Protein AF-A0A2K9LL83-F1 (afdb_monomer)

Mean predicted aligned error: 10.22 Å

Solvent-accessible surface area (backbone atoms only — not comparable to full-atom values): 5449 Å² total; per-residue (Å²): 112,72,69,59,53,52,51,51,52,53,52,51,52,51,53,50,52,54,52,51,53,50,52,51,53,52,48,53,52,50,50,51,52,53,55,46,51,50,57,50,52,51,51,53,53,54,49,51,53,50,36,70,69,63,77,39,71,64,57,42,50,55,51,51,52,50,63,70,64,45,66,80,56,68,100,72,42,55,61,65,60,44,52,49,53,50,49,55,49,27,69,77,67,74,52,132

Foldseek 3Di:
DVVVVVVVVVVVVVVVVVVVVVVVVVVVVVVVVVVLVVVLVVVLVVLVVVVVVVPDPVSVVLSVVLVVPQPPPDPPRDSVSNVVSVVVSCVVPVPD

Secondary structure (DSSP, 8-state):
-HHHHHHHHHHHHHHHHHHHHHHHHHHHHHHHHHHHHHHHHHHHHHHHHHHHHHT-HHHHHHHHHHHHHS---GGG--HHHHHHHHHHHHHHHT--

Structure (mmCIF, N/CA/C/O backbone):
data_AF-A0A2K9LL83-F1
#
_entry.id   AF-A0A2K9LL83-F1
#
loop_
_atom_site.group_PDB
_atom_site.id
_atom_site.type_symbol
_atom_site.label_atom_id
_atom_site.label_alt_id
_atom_site.label_comp_id
_atom_site.label_asym_id
_atom_site.label_entity_id
_atom_site.label_seq_id
_atom_site.pdbx_PDB_ins_code
_atom_site.Cartn_x
_atom_site.Cartn_y
_atom_site.Cartn_z
_atom_site.occupancy
_atom_site.B_iso_or_equiv
_atom_site.auth_seq_id
_atom_site.auth_comp_id
_atom_site.auth_asym_id
_atom_site.auth_atom_id
_atom_site.pdbx_PDB_model_num
ATOM 1 N N . MET A 1 1 ? 24.344 -4.865 -51.617 1.00 60.38 1 MET A N 1
ATOM 2 C CA . MET A 1 1 ? 22.942 -5.025 -51.162 1.00 60.38 1 MET A CA 1
ATOM 3 C C . MET A 1 1 ? 22.809 -5.918 -49.924 1.00 60.38 1 MET A C 1
ATOM 5 O O . MET A 1 1 ? 22.315 -5.431 -48.918 1.00 60.38 1 MET A O 1
ATOM 9 N N . LEU A 1 2 ? 23.333 -7.153 -49.913 1.00 68.56 2 LEU A N 1
ATOM 10 C CA . LEU A 1 2 ? 23.194 -8.080 -48.769 1.00 68.56 2 LEU A CA 1
ATOM 11 C C . LEU A 1 2 ? 23.775 -7.567 -47.427 1.00 68.56 2 LEU A C 1
ATOM 13 O O . LEU A 1 2 ? 23.201 -7.819 -46.375 1.00 68.56 2 LEU A O 1
ATOM 17 N N . LYS A 1 3 ? 24.892 -6.821 -47.443 1.00 70.31 3 LYS A N 1
ATOM 18 C CA . LYS A 1 3 ? 25.499 -6.241 -46.223 1.00 70.31 3 LYS A CA 1
ATOM 19 C C . LYS A 1 3 ? 24.638 -5.135 -45.592 1.00 70.31 3 LYS A C 1
ATOM 21 O O . LYS A 1 3 ? 24.521 -5.085 -44.377 1.00 70.31 3 LYS A O 1
ATOM 26 N N . ILE A 1 4 ? 24.000 -4.302 -46.417 1.00 72.56 4 ILE A N 1
ATOM 27 C CA . ILE A 1 4 ? 23.124 -3.208 -45.964 1.00 72.56 4 ILE A CA 1
ATOM 28 C C . ILE A 1 4 ? 21.835 -3.784 -45.365 1.00 72.56 4 ILE A C 1
ATOM 30 O O . ILE A 1 4 ? 21.413 -3.354 -44.299 1.00 72.56 4 ILE A O 1
ATOM 34 N N . ALA A 1 5 ? 21.272 -4.825 -45.988 1.00 72.12 5 ALA A N 1
ATOM 35 C CA . ALA A 1 5 ? 20.107 -5.534 -45.458 1.00 72.12 5 ALA A CA 1
ATOM 36 C C . ALA A 1 5 ? 20.383 -6.181 -44.087 1.00 72.12 5 ALA A C 1
ATOM 38 O O . ALA A 1 5 ? 19.555 -6.088 -43.189 1.00 72.12 5 ALA A O 1
ATOM 39 N N . LYS A 1 6 ? 21.567 -6.779 -43.885 1.00 75.00 6 LYS A N 1
ATOM 40 C CA . LYS A 1 6 ? 21.962 -7.354 -42.585 1.00 75.00 6 LYS A CA 1
ATOM 41 C C . LYS A 1 6 ? 22.101 -6.292 -41.488 1.00 75.00 6 LYS A C 1
ATOM 43 O O . LYS A 1 6 ? 21.616 -6.506 -40.386 1.00 75.00 6 LYS A O 1
ATOM 48 N N . ILE A 1 7 ? 22.704 -5.143 -41.802 1.00 77.50 7 ILE A N 1
ATOM 49 C CA . ILE A 1 7 ? 22.831 -4.017 -40.861 1.00 77.50 7 ILE A CA 1
ATOM 50 C C . ILE A 1 7 ? 21.450 -3.453 -40.505 1.00 77.50 7 ILE A C 1
ATOM 52 O O . ILE A 1 7 ? 21.163 -3.236 -39.331 1.00 77.50 7 ILE A O 1
ATOM 56 N N . ALA A 1 8 ? 20.571 -3.281 -41.496 1.00 74.31 8 ALA A N 1
ATOM 57 C CA . ALA A 1 8 ? 19.206 -2.814 -41.271 1.00 74.31 8 ALA A CA 1
ATOM 58 C C . ALA A 1 8 ? 18.412 -3.767 -40.359 1.00 74.31 8 ALA A C 1
ATOM 60 O O . ALA A 1 8 ? 17.773 -3.312 -39.416 1.00 74.31 8 ALA A O 1
ATOM 61 N N . VAL A 1 9 ? 18.507 -5.085 -40.573 1.00 80.62 9 VAL A N 1
ATOM 62 C CA . VAL A 1 9 ? 17.852 -6.092 -39.717 1.00 80.62 9 VAL A CA 1
ATOM 63 C C . VAL A 1 9 ? 18.403 -6.073 -38.288 1.00 80.62 9 VAL A C 1
ATOM 65 O O . VAL A 1 9 ? 17.622 -6.154 -37.343 1.00 80.62 9 VAL A O 1
ATOM 68 N N . SER A 1 10 ? 19.717 -5.909 -38.099 1.00 80.12 10 SER A N 1
ATOM 69 C CA . SER A 1 10 ? 20.303 -5.780 -36.756 1.00 80.12 10 SER A CA 1
ATOM 70 C C . SER A 1 10 ? 19.818 -4.529 -36.020 1.00 80.12 10 SER A C 1
ATOM 72 O O . SER A 1 10 ? 19.498 -4.610 -34.837 1.00 80.12 10 SER A O 1
ATOM 74 N N . ILE A 1 11 ? 19.709 -3.389 -36.708 1.00 83.00 11 ILE A N 1
ATOM 75 C CA . ILE A 1 11 ? 19.203 -2.143 -36.112 1.00 83.00 11 ILE A CA 1
ATOM 76 C C . ILE A 1 11 ? 17.719 -2.279 -35.756 1.00 83.00 11 ILE A C 1
ATOM 78 O O . ILE A 1 11 ? 17.324 -1.922 -34.648 1.00 83.00 11 ILE A O 1
ATOM 82 N N . ILE A 1 12 ? 16.907 -2.850 -36.651 1.00 87.19 12 ILE A N 1
ATOM 83 C CA . ILE A 1 12 ? 15.487 -3.122 -36.385 1.00 87.19 12 ILE A CA 1
ATOM 84 C C . ILE A 1 12 ? 15.342 -4.041 -35.168 1.00 87.19 12 ILE A C 1
ATOM 86 O O . ILE A 1 12 ? 14.527 -3.761 -34.294 1.00 87.19 12 ILE A O 1
ATOM 90 N N . GLY A 1 13 ? 16.166 -5.088 -35.066 1.00 85.50 13 GLY A N 1
ATOM 91 C CA . GLY A 1 13 ? 16.175 -5.980 -33.907 1.00 85.50 13 GLY A CA 1
ATOM 92 C C . GLY A 1 13 ? 16.422 -5.237 -32.592 1.00 85.50 13 GLY A C 1
ATOM 93 O O . GLY A 1 13 ? 15.688 -5.441 -31.630 1.00 85.50 13 GLY A O 1
ATOM 94 N N . ILE A 1 14 ? 17.395 -4.321 -32.562 1.00 87.19 14 ILE A N 1
ATOM 95 C CA . ILE A 1 14 ? 17.696 -3.509 -31.371 1.00 87.19 14 ILE A CA 1
ATOM 96 C C . ILE A 1 14 ? 16.519 -2.591 -31.016 1.00 87.19 14 ILE A C 1
ATOM 98 O O . ILE A 1 14 ? 16.121 -2.534 -29.854 1.00 87.19 14 ILE A O 1
ATOM 102 N N . VAL A 1 15 ? 15.929 -1.907 -32.000 1.00 88.25 15 VAL A N 1
ATOM 103 C CA . VAL A 1 15 ? 14.781 -1.011 -31.775 1.00 88.25 15 VAL A CA 1
ATOM 104 C C . VAL A 1 15 ? 13.573 -1.781 -31.242 1.00 88.25 15 VAL A C 1
ATOM 106 O O . VAL A 1 15 ? 12.915 -1.319 -30.312 1.00 88.25 15 VAL A O 1
ATOM 109 N N . VAL A 1 16 ? 13.310 -2.977 -31.775 1.00 90.94 16 VAL A N 1
ATOM 110 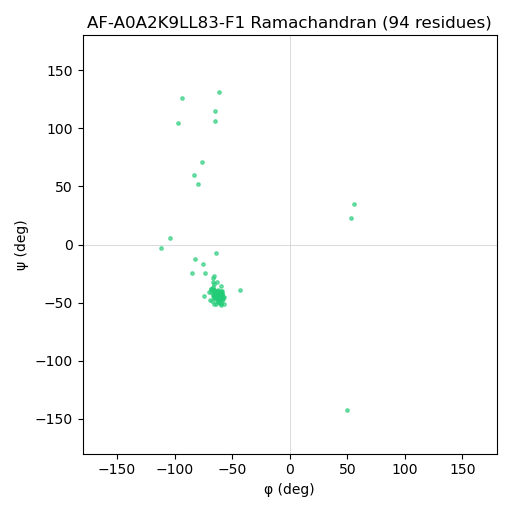C CA . VAL A 1 16 ? 12.231 -3.847 -31.290 1.00 90.94 16 VAL A CA 1
ATOM 111 C C . VAL A 1 16 ? 12.498 -4.289 -29.853 1.00 90.94 16 VAL A C 1
ATOM 113 O O . VAL A 1 16 ? 11.603 -4.183 -29.020 1.00 90.94 16 VAL A O 1
ATOM 116 N N . ILE A 1 17 ? 13.718 -4.725 -29.527 1.00 91.94 17 ILE A N 1
ATOM 117 C CA . ILE A 1 17 ? 14.069 -5.147 -28.162 1.00 91.94 17 ILE A CA 1
ATOM 118 C C . ILE A 1 17 ? 13.886 -3.993 -27.170 1.00 91.94 17 ILE A C 1
ATOM 120 O O . ILE A 1 17 ? 13.263 -4.188 -26.125 1.00 91.94 17 ILE A O 1
ATOM 124 N N . LEU A 1 18 ? 14.373 -2.792 -27.496 1.00 90.12 18 LEU A N 1
ATOM 125 C CA . LEU A 1 18 ? 14.228 -1.606 -26.645 1.00 90.12 18 LEU A CA 1
ATOM 126 C C . LEU A 1 18 ? 12.761 -1.188 -26.485 1.00 90.12 18 LEU A C 1
ATOM 128 O O . LEU A 1 18 ? 12.319 -0.907 -25.374 1.00 90.12 18 LEU A O 1
ATOM 132 N N . GLY A 1 19 ? 11.986 -1.199 -27.572 1.00 89.12 19 GLY A N 1
ATOM 133 C CA . GLY A 1 19 ? 10.560 -0.874 -27.530 1.00 89.12 19 GLY A CA 1
ATOM 134 C C . GLY A 1 19 ? 9.757 -1.861 -26.681 1.00 89.12 19 GLY A C 1
ATOM 135 O O . GLY A 1 19 ? 8.948 -1.448 -25.851 1.00 89.12 19 GLY A O 1
ATOM 136 N N . VAL A 1 20 ? 10.018 -3.163 -26.832 1.00 89.19 20 VAL A N 1
ATOM 137 C CA . VAL A 1 20 ? 9.353 -4.213 -26.045 1.00 89.19 20 VAL A CA 1
ATOM 138 C C . VAL A 1 20 ? 9.737 -4.119 -24.570 1.00 89.19 20 VAL A C 1
ATOM 140 O O . VAL A 1 20 ? 8.860 -4.179 -23.712 1.00 89.19 20 VAL A O 1
ATOM 143 N N . SER A 1 21 ? 11.019 -3.934 -24.253 1.00 87.62 21 SER A N 1
ATOM 144 C CA . SER A 1 21 ? 11.469 -3.829 -22.858 1.00 87.62 21 SER A CA 1
ATOM 145 C C . SER A 1 21 ? 10.933 -2.574 -22.159 1.00 87.62 21 SER A C 1
ATOM 147 O O . SER A 1 21 ? 10.486 -2.675 -21.016 1.00 87.62 21 SER A O 1
ATOM 149 N N . TYR A 1 22 ? 10.863 -1.430 -22.849 1.00 90.94 22 TYR A N 1
ATOM 150 C CA . TYR A 1 22 ? 10.188 -0.235 -22.332 1.00 90.94 22 TYR A CA 1
ATOM 151 C C . TYR A 1 22 ? 8.690 -0.476 -22.090 1.00 90.94 22 TYR A C 1
ATOM 153 O O . TYR A 1 22 ? 8.184 -0.178 -21.008 1.00 90.94 22 TYR A O 1
ATOM 161 N N . GLY A 1 23 ? 7.986 -1.060 -23.067 1.00 86.12 23 GLY A N 1
ATOM 162 C CA . GLY A 1 23 ? 6.553 -1.346 -22.957 1.00 86.12 23 GLY A CA 1
ATOM 163 C C . GLY A 1 23 ? 6.221 -2.302 -21.809 1.00 86.12 23 GLY A C 1
ATOM 164 O O . GLY A 1 23 ? 5.294 -2.045 -21.043 1.00 86.12 23 GLY A O 1
ATOM 165 N N . LEU A 1 24 ? 7.017 -3.362 -21.637 1.00 84.31 24 LEU A N 1
ATOM 166 C CA . LEU A 1 24 ? 6.882 -4.281 -20.506 1.00 84.31 24 LEU A CA 1
ATOM 167 C C . LEU A 1 24 ? 7.141 -3.572 -19.173 1.00 84.31 24 LEU A C 1
ATOM 169 O O . LEU A 1 24 ? 6.348 -3.729 -18.250 1.00 84.31 24 LEU A O 1
ATOM 173 N N . GLY A 1 25 ? 8.199 -2.763 -19.069 1.00 80.31 25 GLY A N 1
ATOM 174 C CA . GLY A 1 25 ? 8.493 -2.004 -17.849 1.00 80.31 25 GLY A CA 1
ATOM 175 C C . GLY A 1 25 ? 7.367 -1.039 -17.461 1.00 80.31 25 GLY A C 1
ATOM 176 O O . GLY A 1 25 ? 6.964 -0.984 -16.295 1.00 80.31 25 GLY A O 1
ATOM 177 N N . ALA A 1 26 ? 6.807 -0.327 -18.443 1.00 79.31 26 ALA A N 1
ATOM 178 C CA . ALA A 1 26 ? 5.666 0.562 -18.237 1.00 79.31 26 ALA A CA 1
ATOM 179 C C . ALA A 1 26 ? 4.414 -0.211 -17.790 1.00 79.31 26 ALA A C 1
ATOM 181 O O . ALA A 1 26 ? 3.752 0.193 -16.834 1.00 79.31 26 ALA A O 1
ATOM 182 N N . TRP A 1 27 ? 4.124 -1.353 -18.425 1.00 76.69 27 TRP A N 1
ATOM 183 C CA . TRP A 1 27 ? 2.995 -2.203 -18.048 1.00 76.69 27 TRP A CA 1
ATOM 184 C C . TRP A 1 27 ? 3.149 -2.787 -16.642 1.00 76.69 27 TRP A C 1
ATOM 186 O O . TRP A 1 27 ? 2.205 -2.713 -15.865 1.00 76.69 27 TRP A O 1
ATOM 196 N N . PHE A 1 28 ? 4.326 -3.303 -16.276 1.00 74.25 28 PHE A N 1
ATOM 197 C CA . PHE A 1 28 ? 4.580 -3.818 -14.925 1.00 74.25 28 PHE A CA 1
ATOM 198 C C . PHE A 1 28 ? 4.416 -2.736 -13.860 1.00 74.25 28 PHE A C 1
ATOM 200 O O . PHE A 1 28 ? 3.823 -2.990 -12.814 1.00 74.25 28 PHE A O 1
ATOM 207 N N . THR A 1 29 ? 4.904 -1.526 -14.133 1.00 75.19 29 THR A N 1
ATOM 208 C CA . THR A 1 29 ? 4.740 -0.383 -13.227 1.00 75.19 29 THR A CA 1
ATOM 209 C C . THR A 1 29 ? 3.266 -0.034 -13.052 1.00 75.19 29 THR A C 1
ATOM 211 O O . THR A 1 29 ? 2.786 0.065 -11.924 1.00 75.19 29 THR A O 1
ATOM 214 N N . TRP A 1 30 ? 2.528 0.086 -14.159 1.00 72.81 30 TRP A N 1
ATOM 215 C CA . TRP A 1 30 ? 1.096 0.372 -14.128 1.00 72.81 30 TRP A CA 1
ATOM 216 C C . TRP A 1 30 ? 0.303 -0.735 -13.423 1.00 72.81 30 TRP A C 1
ATOM 218 O O . TRP A 1 30 ? -0.498 -0.446 -12.539 1.00 72.81 30 TRP A O 1
ATOM 228 N N . PHE A 1 31 ? 0.559 -2.001 -13.755 1.00 69.94 31 PHE A N 1
ATOM 229 C CA . PHE A 1 31 ? -0.111 -3.155 -13.161 1.00 69.94 31 PHE A CA 1
ATOM 230 C C . PHE A 1 31 ? 0.147 -3.244 -11.654 1.00 69.94 31 PHE A C 1
ATOM 232 O O . PHE A 1 31 ? -0.798 -3.414 -10.886 1.00 69.94 31 PHE A O 1
ATOM 239 N N . ASN A 1 32 ? 1.397 -3.068 -11.211 1.00 69.00 32 ASN A N 1
ATOM 240 C CA . ASN A 1 32 ? 1.741 -3.072 -9.788 1.00 69.00 32 ASN A CA 1
ATOM 241 C C . ASN A 1 32 ? 1.091 -1.912 -9.032 1.00 69.00 32 ASN A C 1
ATOM 243 O O . ASN A 1 32 ? 0.583 -2.123 -7.930 1.00 69.00 32 ASN A O 1
ATOM 247 N N . ALA A 1 33 ? 1.061 -0.713 -9.621 1.00 67.75 33 ALA A N 1
ATOM 248 C CA . ALA A 1 33 ? 0.350 0.418 -9.038 1.00 67.75 33 ALA A CA 1
ATOM 249 C C . ALA A 1 33 ? -1.148 0.101 -8.903 1.00 67.75 33 ALA A C 1
ATOM 251 O O . ALA A 1 33 ? -1.705 0.200 -7.810 1.00 67.75 33 ALA A O 1
ATOM 252 N N . ASN A 1 34 ? -1.782 -0.377 -9.978 1.00 66.94 34 ASN A N 1
ATOM 253 C CA . ASN A 1 34 ? -3.218 -0.650 -10.010 1.00 66.94 34 ASN A CA 1
ATOM 254 C C . ASN A 1 34 ? -3.622 -1.773 -9.035 1.00 66.94 34 ASN A C 1
ATOM 256 O O . ASN A 1 34 ? -4.581 -1.625 -8.280 1.00 66.94 34 ASN A O 1
ATOM 260 N N . MET A 1 35 ? -2.850 -2.864 -8.981 1.00 67.81 35 MET A N 1
ATOM 261 C CA . MET A 1 35 ? -3.045 -3.958 -8.018 1.00 67.81 35 MET A CA 1
ATOM 262 C C . MET A 1 35 ? -2.869 -3.489 -6.573 1.00 67.81 35 MET A C 1
ATOM 264 O O . MET A 1 35 ? -3.614 -3.903 -5.684 1.00 67.81 35 MET A O 1
ATOM 268 N N . CYS A 1 36 ? -1.890 -2.618 -6.323 1.00 71.06 36 CYS A N 1
ATOM 269 C CA . CYS A 1 36 ? -1.638 -2.127 -4.981 1.00 71.06 36 CYS A CA 1
ATOM 270 C C . CYS A 1 36 ? -2.790 -1.271 -4.458 1.00 71.06 36 CYS A C 1
ATOM 272 O O . CYS A 1 36 ? -3.324 -1.570 -3.389 1.00 71.06 36 CYS A O 1
ATOM 274 N N . TYR A 1 37 ? -3.226 -0.271 -5.227 1.00 72.06 37 TYR A N 1
ATOM 275 C CA . TYR A 1 37 ? -4.350 0.566 -4.814 1.00 72.06 37 TYR A CA 1
ATOM 276 C C . TYR A 1 37 ? -5.664 -0.209 -4.767 1.00 72.06 37 TYR A C 1
ATOM 278 O O . TYR A 1 37 ? -6.460 0.049 -3.873 1.00 72.06 37 TYR A O 1
ATOM 286 N N . SER A 1 38 ? -5.866 -1.206 -5.637 1.00 75.06 38 SER A N 1
ATOM 287 C CA . SER A 1 38 ? -7.049 -2.070 -5.562 1.00 75.06 38 SER A CA 1
ATOM 288 C C . SER A 1 38 ? -7.151 -2.775 -4.208 1.00 75.06 38 SER A C 1
ATOM 290 O O . SER A 1 38 ? -8.209 -2.737 -3.596 1.00 75.06 38 SER A O 1
ATOM 292 N N . SER A 1 39 ? -6.055 -3.362 -3.707 1.00 74.69 39 SER A N 1
ATOM 293 C CA . SER A 1 39 ? -6.055 -4.041 -2.398 1.00 74.69 39 SER A CA 1
ATOM 294 C C . SER A 1 39 ? -6.292 -3.089 -1.221 1.00 74.69 39 SER A C 1
ATOM 296 O O . SER A 1 39 ? -6.926 -3.451 -0.234 1.00 74.69 39 SER A O 1
ATOM 298 N N . VAL A 1 40 ? -5.799 -1.855 -1.337 1.00 81.06 40 VAL A N 1
ATOM 299 C CA . VAL A 1 40 ? -5.990 -0.807 -0.331 1.00 81.06 40 VAL A CA 1
ATOM 300 C C . VAL A 1 40 ? -7.444 -0.346 -0.299 1.00 81.06 40 VAL A C 1
ATOM 302 O O . VAL A 1 40 ? -8.027 -0.245 0.776 1.00 81.06 40 VAL A O 1
ATOM 305 N N . ILE A 1 41 ? -8.023 -0.071 -1.468 1.00 82.19 41 ILE A N 1
ATOM 306 C CA . ILE A 1 41 ? -9.410 0.384 -1.604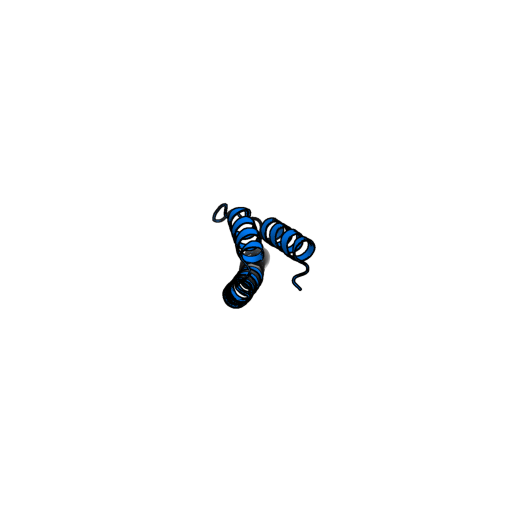 1.00 82.19 41 ILE A CA 1
ATOM 307 C C . ILE A 1 41 ? -10.372 -0.681 -1.075 1.00 82.19 41 ILE A C 1
ATOM 309 O O . ILE A 1 41 ? -11.304 -0.336 -0.355 1.00 82.19 41 ILE A O 1
ATOM 313 N N . ASP A 1 42 ? -10.117 -1.952 -1.390 1.00 85.38 42 ASP A N 1
ATOM 314 C CA . ASP A 1 42 ? -10.915 -3.087 -0.919 1.00 85.38 42 ASP A CA 1
ATOM 315 C C . ASP A 1 42 ? -10.924 -3.160 0.616 1.00 85.38 42 ASP A C 1
ATOM 317 O O . ASP A 1 42 ? -11.982 -3.088 1.240 1.00 85.38 42 ASP A O 1
ATOM 321 N N . PHE A 1 43 ? -9.738 -3.132 1.240 1.00 86.00 43 PHE A N 1
ATOM 322 C CA . PHE A 1 43 ? -9.618 -3.107 2.700 1.00 86.00 43 PHE A CA 1
ATOM 323 C C . PHE A 1 43 ? -10.316 -1.895 3.333 1.00 86.00 43 PHE A C 1
ATOM 325 O O . PHE A 1 43 ? -11.060 -2.043 4.298 1.00 86.00 43 PHE A O 1
ATOM 332 N N . VAL A 1 44 ? -10.084 -0.690 2.803 1.00 88.25 44 VAL A N 1
ATOM 333 C CA . VAL A 1 44 ? -1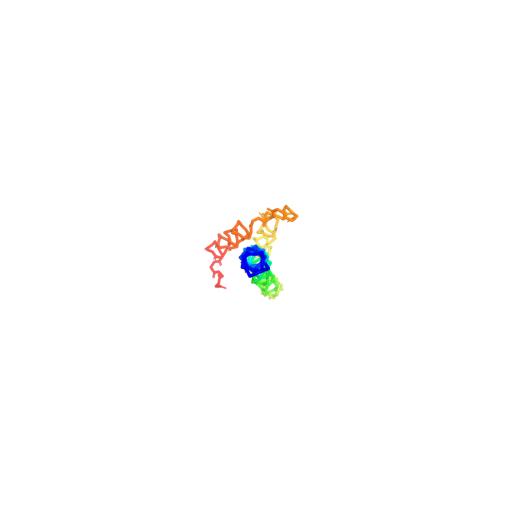0.689 0.542 3.335 1.00 88.25 44 VAL A CA 1
ATOM 334 C C . VAL A 1 44 ? -12.214 0.494 3.232 1.00 88.25 44 VAL A C 1
ATOM 336 O O . VAL A 1 44 ? -12.897 0.935 4.156 1.00 88.25 44 VAL A O 1
ATOM 339 N N . SER A 1 45 ? -12.747 -0.044 2.134 1.00 87.88 45 SER A N 1
ATOM 340 C CA . SER A 1 45 ? -14.186 -0.211 1.930 1.00 87.88 45 SER A CA 1
ATOM 341 C C . SER A 1 45 ? -14.791 -1.180 2.949 1.00 87.88 45 SER A C 1
ATOM 343 O O . SER A 1 45 ? -15.759 -0.832 3.630 1.00 87.88 45 SER A O 1
ATOM 345 N N . ASP A 1 46 ? -14.205 -2.367 3.096 1.00 90.50 46 ASP A N 1
ATOM 346 C CA . ASP A 1 46 ? -14.691 -3.384 4.032 1.00 90.50 46 ASP A CA 1
ATOM 347 C C . ASP A 1 46 ? -14.602 -2.915 5.484 1.00 90.50 46 ASP A C 1
ATOM 349 O O . ASP A 1 46 ? -15.553 -3.065 6.261 1.00 90.50 46 ASP A O 1
ATOM 353 N N . GLU A 1 47 ? -13.494 -2.271 5.843 1.00 90.00 47 GLU A N 1
ATOM 354 C CA . GLU A 1 47 ? -13.274 -1.767 7.191 1.00 90.00 47 GLU A CA 1
ATOM 355 C C . GLU A 1 47 ? -14.214 -0.604 7.526 1.00 90.00 47 GLU A C 1
ATOM 357 O O . GLU A 1 47 ? -14.778 -0.562 8.622 1.00 90.00 47 GLU A O 1
ATOM 362 N N . ALA A 1 48 ? -14.488 0.287 6.567 1.00 89.69 48 ALA A N 1
ATOM 363 C CA . ALA A 1 48 ? -15.495 1.332 6.736 1.00 89.69 48 ALA A CA 1
ATOM 364 C C . ALA A 1 48 ? -16.880 0.738 7.033 1.00 89.69 48 ALA A C 1
ATOM 366 O O . ALA A 1 48 ? -17.586 1.222 7.922 1.00 89.69 48 ALA A O 1
ATOM 367 N N . VAL A 1 49 ? -17.264 -0.338 6.338 1.00 91.00 49 VAL A N 1
ATOM 368 C CA . VAL A 1 49 ? -18.528 -1.046 6.593 1.00 91.00 49 VAL A CA 1
ATOM 369 C C . VAL A 1 49 ? -18.516 -1.722 7.966 1.00 91.00 49 VAL A C 1
ATOM 371 O O . VAL A 1 49 ? -19.521 -1.655 8.681 1.00 91.00 49 VAL A O 1
ATOM 374 N N . ARG A 1 50 ? -17.406 -2.359 8.356 1.00 91.69 50 ARG A N 1
ATOM 375 C CA . ARG A 1 50 ? -17.253 -3.013 9.666 1.00 91.69 50 ARG A CA 1
ATOM 376 C C . ARG A 1 50 ? -17.418 -2.011 10.807 1.00 91.69 50 ARG A C 1
ATOM 3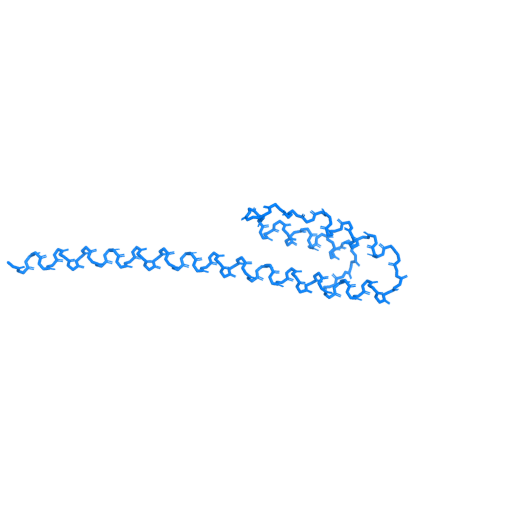78 O O . ARG A 1 50 ? -18.216 -2.245 11.713 1.00 91.69 50 ARG A O 1
ATOM 385 N N . VAL A 1 51 ? -16.706 -0.890 10.729 1.00 90.50 51 VAL A N 1
ATOM 386 C CA . VAL A 1 51 ? -16.722 0.197 11.716 1.00 90.50 51 VAL A CA 1
ATOM 387 C C . VAL A 1 51 ? -18.089 0.882 11.774 1.00 90.50 51 VAL A C 1
ATOM 389 O O . VAL A 1 51 ? -18.609 1.134 12.857 1.00 90.50 51 VAL A O 1
ATOM 392 N N . ALA A 1 52 ? -18.725 1.128 10.625 1.00 88.00 52 ALA A N 1
ATOM 393 C CA . ALA A 1 52 ? -20.070 1.703 10.590 1.00 88.00 52 ALA A CA 1
ATOM 394 C C . ALA A 1 52 ? -21.116 0.786 11.251 1.00 88.00 52 ALA A C 1
ATOM 396 O O . ALA A 1 52 ? -22.081 1.271 11.840 1.00 88.00 52 ALA A O 1
ATOM 397 N N . LYS A 1 53 ? -20.928 -0.538 11.173 1.00 90.19 53 LYS A N 1
ATOM 398 C CA . LYS A 1 53 ? -21.825 -1.532 11.782 1.00 90.19 53 LYS A CA 1
ATOM 399 C C . LYS A 1 53 ? -21.526 -1.819 13.253 1.00 90.19 53 LYS A C 1
ATOM 401 O O . LYS A 1 53 ? -22.429 -2.270 13.953 1.00 90.19 53 LYS A O 1
ATOM 406 N N . SER A 1 54 ? -20.298 -1.603 13.725 1.00 86.38 54 SER A N 1
ATOM 407 C CA . SER A 1 54 ? -19.897 -1.973 15.089 1.00 86.38 54 SER A CA 1
ATOM 408 C C . SER A 1 54 ? -20.445 -1.037 16.169 1.00 86.38 54 SER A C 1
ATOM 410 O O . SER A 1 54 ? -20.445 -1.413 17.338 1.00 86.38 54 SER A O 1
ATOM 412 N N . ASN A 1 55 ? -20.917 0.161 15.796 1.00 85.06 55 ASN A N 1
ATOM 413 C CA . ASN A 1 55 ? -21.345 1.220 16.722 1.00 85.06 55 ASN A CA 1
ATOM 414 C C . ASN A 1 55 ? -20.268 1.575 17.776 1.00 85.06 55 ASN A C 1
ATOM 416 O O . ASN A 1 55 ? -20.569 2.096 18.850 1.00 85.06 55 ASN A O 1
ATOM 420 N N . ASP A 1 56 ? -19.005 1.273 17.461 1.00 89.12 56 ASP A N 1
ATOM 421 C CA . ASP A 1 56 ? -17.842 1.467 18.318 1.00 89.12 56 ASP A CA 1
ATOM 422 C C . ASP A 1 56 ? -17.150 2.781 17.937 1.00 89.12 56 ASP A C 1
ATOM 424 O O . ASP A 1 56 ? -16.468 2.892 16.913 1.00 89.12 56 ASP A O 1
ATOM 428 N N . SER A 1 57 ? -17.343 3.795 18.782 1.00 87.31 57 SER A N 1
ATOM 429 C CA . SER A 1 57 ? -16.776 5.129 18.576 1.00 87.31 57 SER A CA 1
ATOM 430 C C . SER A 1 57 ? -15.244 5.149 18.646 1.00 87.31 57 SER A C 1
ATOM 432 O O . SER A 1 57 ? -14.620 6.022 18.036 1.00 87.31 57 SER A O 1
ATOM 434 N N . GLU A 1 58 ? -14.622 4.223 19.380 1.00 88.81 58 GLU A N 1
ATOM 435 C CA . GLU A 1 58 ? -13.164 4.129 19.467 1.00 88.81 58 GLU A CA 1
ATOM 436 C C . GLU A 1 58 ? -12.601 3.535 18.172 1.00 88.81 58 GLU A C 1
ATOM 438 O O . GLU A 1 58 ? -11.664 4.092 17.592 1.00 88.81 58 GLU A O 1
ATOM 443 N N . ALA A 1 59 ? -13.223 2.469 17.659 1.00 86.06 59 ALA A N 1
ATOM 444 C CA . ALA A 1 59 ? -12.876 1.898 16.358 1.00 86.06 59 ALA A CA 1
ATOM 445 C C . ALA A 1 59 ? -13.062 2.913 15.219 1.00 86.06 59 ALA A C 1
ATOM 447 O O . ALA A 1 59 ? -12.199 3.015 14.345 1.00 86.06 59 ALA A O 1
ATOM 448 N N . ALA A 1 60 ? -14.131 3.717 15.263 1.00 87.81 60 ALA A N 1
ATOM 449 C CA . ALA A 1 60 ? -14.372 4.789 14.298 1.00 87.81 60 ALA A CA 1
ATOM 450 C C . ALA A 1 60 ? -13.290 5.871 14.321 1.00 87.81 60 ALA A C 1
ATOM 452 O O . ALA A 1 60 ? -12.841 6.320 13.265 1.00 87.81 60 ALA A O 1
ATOM 453 N N . THR A 1 61 ? -12.829 6.246 15.513 1.00 91.06 61 THR A N 1
ATOM 454 C CA . THR A 1 61 ? -11.756 7.236 15.672 1.00 91.06 61 THR A CA 1
ATOM 455 C C . THR A 1 61 ? -10.432 6.686 15.144 1.00 91.06 61 THR A C 1
ATOM 457 O O . THR A 1 61 ? -9.801 7.320 14.302 1.00 91.06 61 THR A O 1
ATOM 460 N N . LYS A 1 62 ? -10.058 5.457 15.533 1.00 88.31 62 LYS A N 1
ATOM 461 C CA . LYS A 1 62 ? -8.832 4.797 15.048 1.00 88.31 62 LYS A CA 1
ATOM 462 C C . LYS A 1 62 ? -8.832 4.618 13.531 1.00 88.31 62 LYS A C 1
ATOM 464 O O . LYS A 1 62 ? -7.806 4.821 12.887 1.00 88.31 62 LYS A O 1
ATOM 469 N N . PHE A 1 63 ? -9.974 4.244 12.955 1.00 90.00 63 PHE A N 1
ATOM 470 C CA . PHE A 1 63 ? -10.124 4.129 11.507 1.00 90.00 63 PHE A CA 1
ATOM 471 C C . PHE A 1 63 ? -9.968 5.489 10.816 1.00 90.00 63 PHE A C 1
ATOM 473 O O . PHE A 1 63 ? -9.232 5.603 9.838 1.00 90.00 63 PHE A O 1
ATOM 480 N N . GLN A 1 64 ? -10.594 6.541 11.350 1.00 89.69 64 GLN A N 1
ATOM 481 C CA . GLN A 1 64 ? -10.456 7.890 10.805 1.00 89.69 64 GLN A CA 1
ATOM 482 C C . GLN A 1 64 ? -9.003 8.391 10.858 1.00 89.69 64 GLN A C 1
ATOM 484 O O . GLN A 1 64 ? -8.532 8.997 9.893 1.00 89.69 64 GLN A O 1
ATOM 489 N N . ASP A 1 65 ? -8.292 8.138 11.955 1.00 89.88 65 ASP A N 1
ATOM 490 C CA . ASP A 1 65 ? -6.890 8.533 12.107 1.00 89.88 65 ASP A CA 1
ATOM 491 C C . ASP A 1 65 ? -5.982 7.780 11.132 1.00 89.88 65 ASP A C 1
ATOM 493 O O . ASP A 1 65 ? -5.112 8.392 10.509 1.00 89.88 65 ASP A O 1
ATOM 497 N N . MET A 1 66 ? -6.239 6.487 10.907 1.00 89.00 66 MET A N 1
ATOM 498 C CA . MET A 1 66 ? -5.553 5.714 9.871 1.00 89.00 66 MET A CA 1
ATOM 499 C C . MET A 1 66 ? -5.739 6.349 8.492 1.00 89.00 66 MET A C 1
ATOM 501 O O . MET A 1 66 ? -4.740 6.638 7.835 1.00 89.00 66 MET A O 1
ATOM 505 N N . ILE A 1 67 ? -6.979 6.655 8.089 1.00 86.69 67 ILE A N 1
ATOM 506 C CA . ILE A 1 67 ? -7.267 7.270 6.781 1.00 86.69 67 ILE A CA 1
ATOM 507 C C . ILE A 1 67 ? -6.540 8.609 6.616 1.00 86.69 67 ILE A C 1
ATOM 509 O O . ILE A 1 67 ? -5.964 8.866 5.560 1.00 86.69 67 ILE A O 1
ATOM 513 N N . LYS A 1 68 ? -6.519 9.450 7.659 1.00 85.69 68 LYS A N 1
ATOM 514 C CA . LYS A 1 68 ? -5.797 10.735 7.643 1.00 85.69 68 LYS A CA 1
ATOM 515 C C . LYS A 1 68 ? -4.278 10.566 7.572 1.00 85.69 68 LYS A C 1
ATOM 517 O O . LYS A 1 68 ? -3.603 11.457 7.067 1.00 85.69 68 LYS A O 1
ATOM 522 N N . SER A 1 69 ? -3.747 9.463 8.098 1.00 83.44 69 SER A N 1
ATOM 523 C CA . SER A 1 69 ? -2.311 9.167 8.100 1.00 83.44 69 SER A CA 1
ATOM 524 C C . SER A 1 69 ? -1.798 8.566 6.790 1.00 83.44 69 SER A C 1
ATOM 526 O O . SER A 1 6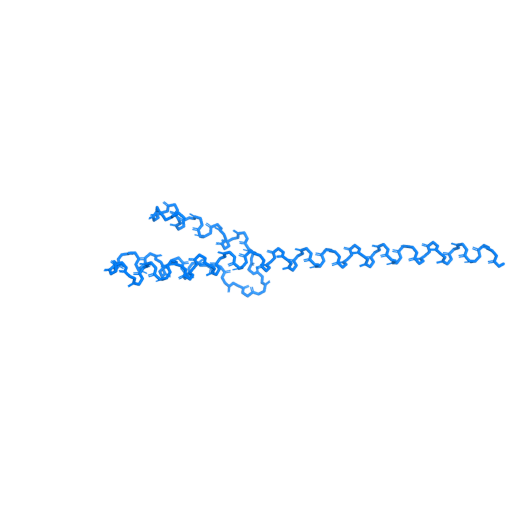9 ? -0.584 8.484 6.599 1.00 83.44 69 SER A O 1
ATOM 528 N N . LEU A 1 70 ? -2.694 8.137 5.891 1.00 80.94 70 LEU A N 1
ATOM 529 C CA . LEU A 1 70 ? -2.285 7.586 4.606 1.00 80.94 70 LEU A CA 1
ATOM 530 C C . LEU A 1 70 ? -1.511 8.657 3.819 1.00 80.94 70 LEU A C 1
ATOM 532 O O . LEU A 1 70 ? -1.985 9.789 3.703 1.00 80.94 70 LEU A O 1
ATOM 536 N N . PRO A 1 71 ? -0.335 8.331 3.258 1.00 71.00 71 PRO A N 1
ATOM 537 C CA . PRO A 1 71 ? 0.484 9.288 2.523 1.00 71.00 71 PRO A CA 1
ATOM 538 C C . PRO A 1 71 ? -0.107 9.535 1.129 1.00 71.00 71 PRO A C 1
ATOM 540 O O . PRO A 1 71 ? 0.442 9.089 0.131 1.00 71.00 71 PRO A O 1
ATOM 543 N N . ILE A 1 72 ? -1.247 10.226 1.045 1.00 67.69 72 ILE A N 1
ATOM 544 C CA . ILE A 1 72 ? -1.990 10.505 -0.200 1.00 67.69 72 ILE A CA 1
ATOM 545 C C . ILE A 1 72 ? -1.358 11.677 -0.980 1.00 67.69 72 ILE A C 1
ATOM 547 O O . ILE A 1 72 ? -2.012 12.654 -1.346 1.00 67.69 72 ILE A O 1
ATOM 551 N N . HIS A 1 73 ? -0.053 11.599 -1.235 1.00 60.72 73 HIS A N 1
ATOM 552 C CA . HIS A 1 73 ? 0.706 12.587 -2.005 1.00 60.72 73 HIS A CA 1
ATOM 553 C C . HIS A 1 73 ? 0.571 12.334 -3.519 1.00 60.72 73 HIS A C 1
ATOM 555 O O . HIS A 1 73 ? 1.546 12.075 -4.217 1.00 60.72 73 HIS A O 1
ATOM 561 N N . GLY A 1 74 ? -0.658 12.372 -4.048 1.00 55.00 74 GLY A N 1
ATOM 562 C CA . GLY A 1 74 ? -0.923 12.315 -5.494 1.00 55.00 74 GLY A CA 1
ATOM 563 C C . GLY A 1 74 ? -0.211 11.171 -6.244 1.00 55.00 74 GLY A C 1
ATOM 564 O O . GLY A 1 74 ? -0.078 10.065 -5.721 1.00 55.00 74 GLY A O 1
ATOM 565 N N . TYR A 1 75 ? 0.251 11.450 -7.472 1.00 46.81 75 TYR A N 1
ATOM 566 C CA . TYR A 1 75 ? 0.918 10.499 -8.387 1.00 46.81 75 TYR A CA 1
ATOM 567 C C . TYR A 1 75 ? 2.266 9.952 -7.855 1.00 46.81 75 TYR A C 1
ATOM 569 O O . TYR A 1 75 ? 2.836 9.048 -8.459 1.00 46.81 75 TYR A O 1
ATOM 577 N N . GLU A 1 76 ? 2.769 10.480 -6.733 1.00 53.88 76 GLU A N 1
ATOM 578 C CA . GLU A 1 76 ? 4.039 10.093 -6.092 1.00 53.88 76 GLU A CA 1
ATOM 579 C C . GLU A 1 76 ? 3.841 9.230 -4.840 1.00 53.88 76 GLU A C 1
ATOM 581 O O . GLU A 1 76 ? 4.794 8.904 -4.135 1.00 53.88 76 GLU A O 1
ATOM 586 N N . THR A 1 77 ? 2.601 8.846 -4.540 1.00 62.97 77 THR A N 1
ATOM 587 C CA . THR A 1 77 ? 2.310 8.004 -3.382 1.00 62.97 77 THR A CA 1
ATOM 588 C C . THR A 1 77 ? 2.951 6.626 -3.564 1.00 62.97 77 THR A C 1
ATOM 590 O O . THR A 1 77 ? 2.457 5.803 -4.333 1.00 62.97 77 THR A O 1
ATOM 593 N N . GLU A 1 78 ? 4.031 6.327 -2.840 1.00 67.94 78 GLU A N 1
ATOM 594 C CA . GLU A 1 78 ? 4.611 4.987 -2.872 1.00 67.94 78 GLU A CA 1
ATOM 595 C C . GLU A 1 78 ? 3.627 3.971 -2.275 1.00 67.94 78 GLU A C 1
ATOM 597 O O . GLU A 1 78 ? 3.320 3.982 -1.083 1.00 67.94 78 GLU A O 1
ATOM 602 N N . CYS A 1 79 ? 3.152 3.053 -3.117 1.00 72.88 79 CYS A N 1
ATOM 603 C CA . CYS A 1 79 ? 2.284 1.928 -2.754 1.00 72.88 79 CYS A CA 1
ATOM 604 C C . CYS A 1 79 ? 2.717 1.217 -1.454 1.00 72.88 79 CYS A C 1
ATOM 606 O O . CYS A 1 79 ? 1.880 0.832 -0.634 1.00 72.88 79 CYS A O 1
ATOM 608 N N . ASN A 1 80 ? 4.026 1.056 -1.251 1.00 75.06 80 ASN A N 1
ATOM 609 C CA . ASN A 1 80 ? 4.574 0.391 -0.073 1.00 75.06 80 ASN A CA 1
ATOM 610 C C . ASN A 1 80 ? 4.315 1.180 1.214 1.00 75.06 80 ASN A C 1
ATOM 612 O O . ASN A 1 80 ? 3.963 0.574 2.221 1.00 75.06 80 ASN A O 1
ATOM 616 N N . ALA A 1 81 ? 4.400 2.511 1.174 1.00 76.06 81 ALA A N 1
ATOM 617 C CA . ALA A 1 81 ? 4.126 3.358 2.330 1.00 76.06 81 ALA A CA 1
ATOM 618 C C . ALA A 1 81 ? 2.643 3.293 2.742 1.00 76.06 81 ALA A C 1
ATOM 620 O O . ALA A 1 81 ? 2.322 3.250 3.929 1.00 76.06 81 ALA A O 1
ATOM 621 N N . VAL A 1 82 ? 1.732 3.202 1.764 1.00 78.12 82 VAL A N 1
ATOM 622 C CA . VAL A 1 82 ? 0.292 3.012 2.017 1.00 78.12 82 VAL A CA 1
ATOM 623 C C . VAL A 1 82 ? 0.021 1.643 2.645 1.00 78.12 82 VAL A C 1
ATOM 625 O O . VAL A 1 82 ? -0.708 1.544 3.632 1.00 78.12 82 VAL A O 1
ATOM 628 N N . LYS A 1 83 ? 0.642 0.581 2.117 1.00 80.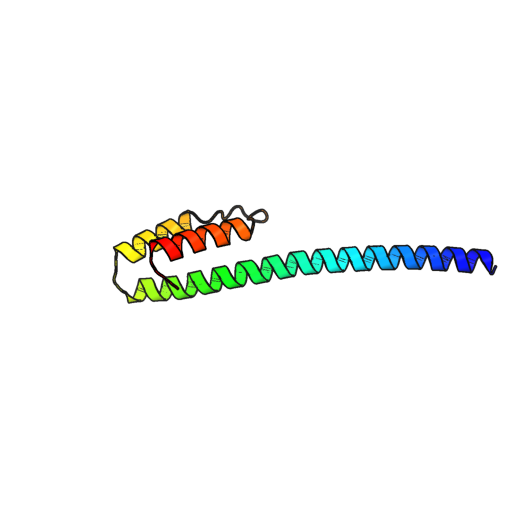50 83 LYS A N 1
ATOM 629 C CA . LYS A 1 83 ? 0.541 -0.769 2.693 1.00 80.50 83 LYS A CA 1
ATOM 630 C C . LYS A 1 83 ? 1.106 -0.840 4.106 1.00 80.50 83 LYS A C 1
ATOM 632 O O . LYS A 1 83 ? 0.508 -1.486 4.961 1.00 80.50 83 LYS A O 1
ATOM 637 N N . GLU A 1 84 ? 2.226 -0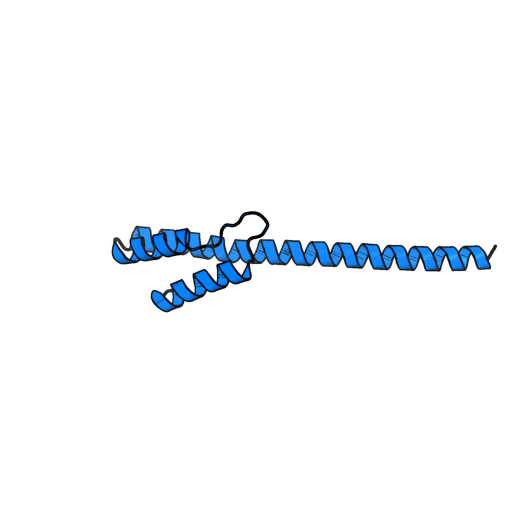.174 4.364 1.00 83.56 84 GLU A N 1
ATOM 638 C CA . GLU A 1 84 ? 2.841 -0.136 5.688 1.00 83.56 84 GLU A CA 1
ATOM 639 C C . GLU A 1 84 ? 1.935 0.567 6.708 1.00 83.56 84 GLU A C 1
ATOM 641 O O . GLU A 1 84 ? 1.735 0.052 7.808 1.00 83.56 84 GLU A O 1
ATOM 646 N N . ALA A 1 85 ? 1.328 1.699 6.337 1.00 82.56 85 ALA A N 1
ATOM 647 C CA . ALA A 1 85 ? 0.366 2.399 7.188 1.00 82.56 85 ALA A CA 1
ATOM 648 C C . ALA A 1 85 ? -0.848 1.515 7.533 1.00 82.56 85 ALA A C 1
ATOM 650 O O . ALA A 1 85 ? -1.268 1.454 8.690 1.00 82.56 85 ALA A O 1
ATOM 651 N N . ILE A 1 86 ? -1.362 0.762 6.555 1.00 85.50 86 ILE A N 1
ATOM 652 C CA . ILE A 1 86 ? -2.464 -0.188 6.767 1.00 85.50 86 ILE A CA 1
ATOM 653 C C . ILE A 1 86 ? -2.032 -1.372 7.637 1.00 85.50 86 ILE A C 1
ATOM 655 O O . ILE A 1 86 ? -2.786 -1.772 8.520 1.00 85.50 86 ILE A O 1
ATOM 659 N N . SER A 1 87 ? -0.825 -1.912 7.449 1.00 85.94 87 SER A N 1
ATOM 660 C CA . SER A 1 87 ? -0.302 -2.999 8.290 1.00 85.94 87 SER A CA 1
ATOM 661 C C . SER A 1 87 ? -0.211 -2.572 9.753 1.00 85.94 87 SER A C 1
ATOM 663 O O . SER A 1 87 ? -0.710 -3.272 10.631 1.00 85.94 87 SER A O 1
ATOM 665 N N . LYS A 1 88 ? 0.327 -1.374 10.015 1.00 85.88 88 LYS A N 1
ATOM 666 C CA . LYS A 1 88 ? 0.395 -0.801 11.370 1.00 85.88 88 LYS A CA 1
ATOM 667 C C . LYS A 1 88 ? -0.991 -0.656 11.997 1.00 85.88 88 LYS A C 1
ATOM 669 O O . LYS A 1 88 ? -1.166 -0.940 13.179 1.00 85.88 88 LYS A O 1
ATOM 674 N N . TYR A 1 89 ? -1.987 -0.249 11.210 1.00 86.19 89 TYR A N 1
ATOM 675 C CA . TYR A 1 89 ? -3.371 -0.186 11.673 1.00 86.19 89 TYR A CA 1
ATOM 676 C C . TYR A 1 89 ? -3.939 -1.568 12.018 1.00 86.19 89 TYR A C 1
ATOM 678 O O . TYR A 1 89 ? -4.528 -1.729 13.089 1.00 86.19 89 TYR A O 1
ATOM 686 N N . LYS A 1 90 ? -3.740 -2.566 11.148 1.00 86.62 90 LYS A N 1
ATOM 687 C CA . LYS A 1 90 ? -4.184 -3.950 11.3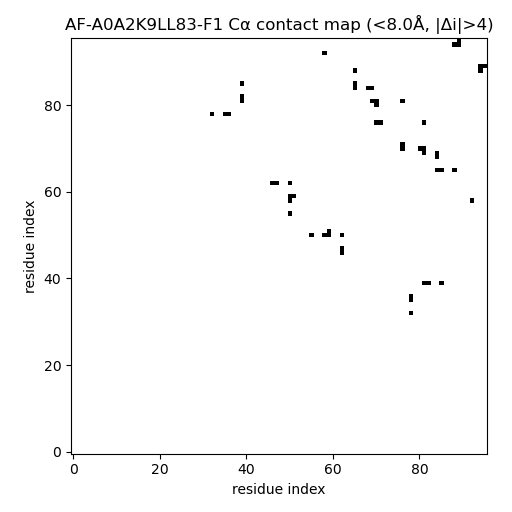79 1.00 86.62 90 LYS A CA 1
ATOM 688 C C . LYS A 1 90 ? -3.586 -4.532 12.658 1.00 86.62 90 LYS A C 1
ATOM 690 O O . LYS A 1 90 ? -4.316 -5.080 13.478 1.00 86.62 90 LYS A O 1
ATOM 695 N N . GLU A 1 91 ? -2.288 -4.331 12.877 1.00 87.06 91 GLU A N 1
ATOM 696 C CA . GLU A 1 91 ? -1.581 -4.758 14.092 1.00 87.06 91 GLU A CA 1
ATOM 697 C C . GLU A 1 91 ? -2.119 -4.063 15.353 1.00 87.06 91 GLU A C 1
ATOM 699 O O . GLU A 1 91 ? -2.336 -4.711 16.375 1.00 87.06 91 GLU A O 1
ATOM 704 N N . ALA A 1 92 ? -2.390 -2.755 15.279 1.00 82.94 92 ALA A N 1
ATOM 705 C CA . ALA A 1 9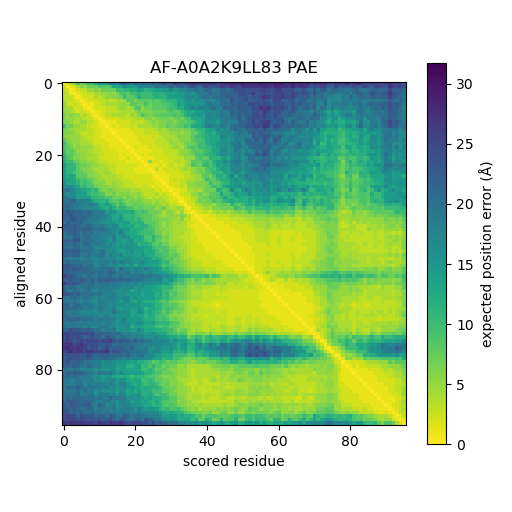2 ? -2.882 -1.973 16.415 1.00 82.94 92 ALA A CA 1
ATOM 706 C C . ALA A 1 92 ? -4.353 -2.252 16.774 1.00 82.94 92 ALA A C 1
ATOM 708 O O . ALA A 1 92 ? -4.772 -2.002 17.906 1.00 82.94 92 ALA A O 1
ATOM 709 N N . THR A 1 93 ? -5.149 -2.731 15.816 1.00 80.06 93 THR A N 1
ATOM 710 C CA . THR A 1 93 ? -6.595 -2.955 15.982 1.00 80.06 93 THR A CA 1
ATOM 711 C C . THR A 1 93 ? -6.997 -4.428 15.965 1.00 80.06 93 THR A C 1
ATOM 713 O O . THR A 1 93 ? -8.160 -4.738 16.218 1.00 80.06 93 THR A O 1
ATOM 716 N N . ASN A 1 94 ? -6.041 -5.335 15.740 1.00 79.94 94 ASN A N 1
ATOM 717 C CA . ASN A 1 94 ? -6.253 -6.779 15.628 1.00 79.94 94 ASN A CA 1
ATOM 718 C C . ASN A 1 94 ? -7.284 -7.142 14.536 1.00 79.94 94 ASN A C 1
ATOM 720 O O . ASN A 1 94 ? -8.085 -8.065 14.687 1.00 79.94 94 ASN A O 1
ATOM 724 N N . VAL A 1 95 ? -7.282 -6.366 13.448 1.00 74.06 95 VAL A N 1
ATOM 725 C CA . VAL A 1 95 ? -8.130 -6.556 12.264 1.00 74.06 95 VAL A CA 1
ATOM 726 C C . VAL A 1 95 ? -7.339 -7.377 11.241 1.00 74.06 95 VAL A C 1
ATOM 728 O O . VAL A 1 95 ? -6.211 -7.011 10.910 1.00 74.06 95 VAL A O 1
ATOM 731 N N . GLN A 1 96 ? -7.907 -8.494 10.769 1.00 60.12 96 GLN A N 1
ATOM 732 C CA . GLN A 1 96 ? -7.277 -9.378 9.772 1.00 60.12 96 GLN A CA 1
ATOM 733 C C . GLN A 1 96 ? -7.301 -8.778 8.363 1.00 60.12 96 GLN A C 1
ATOM 735 O O . GLN A 1 96 ? -8.354 -8.272 7.931 1.00 60.12 96 GLN A O 1
#

Sequence (96 aa):
MLKIAKIAVSIIGIVVILGVSYGLGAWFTWFNANMCYSSVIDFVSDEAVRVAKSNDSEAATKFQDMIKSLPIHGYETECNAVKEAISKYKEATNVQ

Nearest PDB structures (foldseek):
  4wpx-assembly1_C  TM=3.763E-01  e=5.527E+00  Thermochaetoides thermophila
  3kik-assembly1_A  TM=3.016E-01  e=3.438E+00  Saccharomyces cerevisiae

Organism: NCBI:txid1917421

Radius of gyration: 23.16 Å; Cα contacts (8 Å, |Δi|>4): 28; chains: 1; bounding box: 47×22×71 Å

pLDDT: mean 80.23, std 9.72, range [46.81, 91.94]